Protein AF-A0A453LYL1-F1 (afdb_monomer)

Sequence (140 aa):
WLPVVCWLFAMSVRMGHTIQEVILMALFGVFVWTLIEYSLHRFLFHIETRSYWSNTAHYLIHGCHHKHPMDSLRLVFPPAGAAIICVPFWNVVAFFASPSTTPALFAGGLLGYVMYDCTHYYLHHGQPSKDPANHLKVTN

Foldseek 3Di:
DVVLLVVLLVQLVVVPDDPVLLVVLLQLLLVVLVVVVVCCVPDPQPDDDDDPVSVVVSCLQHVVCVVPVQPLVRQARDPVNVVVVLVVVLVVLCVVDPPSSSSSNSSSNVVSSVVVRVLRSCLRPHQDDDPPSNVVRDDD

Organism: Aegilops tauschii subsp. strangulata (NCBI:txid200361)

Secondary structure (DSSP, 8-state):
-HHHHHHHHHHHHHTT--HHHHHHHHHHHHHHHHHHHHHIIIIIIT----SHHHHHHHIIIIIHHHHSTT-TTSSSPPHHHHHHHHHHHHHHHHHHS-TTTHHHHHHHHHHHHHHHHHHHHHHHHS---STTHHHHS---

Structure (mmCIF, N/CA/C/O backbone):
data_AF-A0A453LYL1-F1
#
_entry.id   AF-A0A453LYL1-F1
#
loop_
_atom_site.group_PDB
_atom_site.id
_atom_site.type_symbol
_atom_site.label_atom_id
_atom_site.label_alt_id
_atom_site.label_comp_id
_atom_site.label_asym_id
_atom_site.label_entity_id
_atom_site.label_seq_id
_atom_site.pdbx_PDB_ins_code
_atom_site.Cartn_x
_atom_site.Cartn_y
_atom_site.Cartn_z
_atom_site.occupancy
_atom_site.B_iso_or_equiv
_atom_site.auth_seq_id
_atom_site.auth_comp_id
_atom_site.auth_asym_id
_atom_site.auth_atom_id
_atom_site.pdbx_PDB_model_num
ATOM 1 N N . TRP A 1 1 ? 2.249 -9.450 5.457 1.00 96.56 1 TRP A N 1
ATOM 2 C CA . TRP A 1 1 ? 1.830 -8.148 6.016 1.00 96.56 1 TRP A CA 1
ATOM 3 C C . TRP A 1 1 ? 0.562 -8.211 6.861 1.00 96.56 1 TRP A C 1
ATOM 5 O O . TRP A 1 1 ? 0.567 -7.597 7.917 1.00 96.56 1 TRP A O 1
ATOM 15 N N . LEU A 1 2 ? -0.475 -8.980 6.495 1.00 97.88 2 LEU A N 1
ATOM 16 C CA . LEU A 1 2 ? -1.716 -9.065 7.294 1.00 97.88 2 LEU A CA 1
ATOM 17 C C . LEU A 1 2 ? -1.516 -9.393 8.793 1.00 97.88 2 LEU A C 1
ATOM 19 O O . LEU A 1 2 ? -2.116 -8.702 9.610 1.00 97.88 2 LEU A O 1
ATOM 23 N N . PRO A 1 3 ? -0.631 -10.328 9.208 1.00 98.25 3 PRO A N 1
ATOM 24 C CA . PRO A 1 3 ? -0.379 -10.539 10.638 1.00 98.25 3 PRO A CA 1
ATOM 25 C C . PRO A 1 3 ? 0.177 -9.299 11.358 1.00 98.25 3 PRO A C 1
ATOM 27 O O . PRO A 1 3 ? -0.189 -9.036 12.500 1.00 98.25 3 PRO A O 1
ATOM 30 N N . VAL A 1 4 ? 1.018 -8.509 10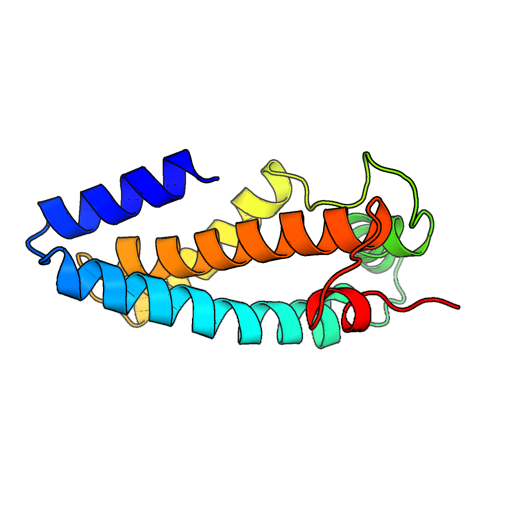.679 1.00 98.19 4 VAL A N 1
ATOM 31 C CA . VAL A 1 4 ? 1.562 -7.244 11.206 1.00 98.19 4 VAL A CA 1
ATOM 32 C C . VAL A 1 4 ? 0.443 -6.215 11.361 1.00 98.19 4 VAL A C 1
ATOM 34 O O . VAL A 1 4 ? 0.340 -5.584 12.407 1.00 98.19 4 VAL A O 1
ATOM 37 N N . VAL A 1 5 ? -0.437 -6.101 10.360 1.00 98.69 5 VAL A N 1
ATOM 38 C CA . VAL A 1 5 ? -1.632 -5.240 10.408 1.00 98.69 5 VAL A CA 1
ATOM 39 C C . VAL A 1 5 ? -2.504 -5.590 11.619 1.00 98.69 5 VAL A C 1
ATOM 41 O O . VAL A 1 5 ? -2.801 -4.720 12.435 1.00 98.69 5 VAL A O 1
ATOM 44 N N . CYS A 1 6 ? -2.860 -6.868 11.789 1.00 98.62 6 CYS A N 1
ATOM 45 C CA . CYS A 1 6 ? -3.676 -7.321 12.919 1.00 98.62 6 CYS A CA 1
ATOM 46 C C . CYS A 1 6 ? -3.008 -7.033 14.270 1.00 98.62 6 CYS A C 1
ATOM 48 O O . CYS A 1 6 ? -3.669 -6.585 15.206 1.00 98.62 6 CYS A O 1
ATOM 50 N N . TRP A 1 7 ? -1.698 -7.268 14.372 1.00 98.75 7 TRP A N 1
ATOM 51 C CA . TRP A 1 7 ? -0.943 -7.016 15.596 1.00 98.75 7 TRP A CA 1
ATOM 52 C C . TRP A 1 7 ? -0.922 -5.530 15.979 1.00 98.75 7 TRP A C 1
ATOM 54 O O . TRP A 1 7 ? -1.110 -5.200 17.151 1.00 98.75 7 TRP A O 1
ATOM 64 N N . LEU A 1 8 ? -0.755 -4.635 15.005 1.00 98.69 8 LEU A N 1
ATOM 65 C CA . LEU A 1 8 ? -0.755 -3.189 15.224 1.00 98.69 8 LEU A CA 1
ATOM 66 C C . LEU A 1 8 ? -2.140 -2.650 15.608 1.00 98.69 8 LEU A C 1
ATOM 68 O O . LEU A 1 8 ? -2.240 -1.845 16.532 1.00 98.69 8 LEU A O 1
ATOM 72 N N . PHE A 1 9 ? -3.220 -3.140 14.990 1.00 98.75 9 PHE A N 1
ATOM 73 C CA . PHE A 1 9 ? -4.577 -2.807 15.443 1.00 98.75 9 PHE A CA 1
ATOM 74 C C . PHE A 1 9 ? -4.816 -3.265 16.885 1.00 98.75 9 PHE A C 1
ATOM 76 O O . PHE A 1 9 ? -5.281 -2.485 17.716 1.00 98.75 9 PHE A O 1
ATOM 83 N N . ALA A 1 10 ? -4.422 -4.498 17.218 1.00 98.69 10 ALA A N 1
ATOM 84 C CA . ALA A 1 10 ? -4.511 -5.008 18.584 1.00 98.69 10 ALA A CA 1
ATOM 85 C C . ALA A 1 10 ? -3.637 -4.211 19.570 1.00 98.69 10 ALA A C 1
ATOM 87 O O . ALA A 1 10 ? -3.960 -4.118 20.753 1.00 98.69 10 ALA A O 1
ATOM 88 N N . MET A 1 11 ? -2.521 -3.634 19.118 1.00 98.62 11 MET A N 1
ATOM 89 C CA . MET A 1 11 ? -1.697 -2.738 19.928 1.00 98.62 11 MET A CA 1
ATOM 90 C C . MET A 1 11 ? -2.449 -1.449 20.273 1.00 98.62 11 MET A C 1
ATOM 92 O O . MET A 1 11 ? -2.545 -1.137 21.455 1.00 98.62 11 MET A O 1
ATOM 96 N N . SER A 1 12 ? -3.057 -0.761 19.302 1.00 98.62 12 SER A N 1
ATOM 97 C CA . SER A 1 12 ? -3.846 0.450 19.581 1.00 98.62 12 SER A CA 1
ATOM 98 C C . SER A 1 12 ? -5.035 0.186 20.511 1.00 98.62 12 SER A C 1
ATOM 100 O O . SER A 1 12 ? -5.263 0.974 21.427 1.00 98.62 12 SER A O 1
ATOM 102 N N . VAL A 1 13 ? -5.732 -0.950 20.361 1.00 98.62 13 VAL A N 1
ATOM 103 C CA . VAL A 1 13 ? -6.803 -1.350 21.299 1.00 98.62 13 VAL A CA 1
ATOM 104 C C . VAL A 1 13 ? -6.257 -1.543 22.717 1.00 98.62 13 VAL A C 1
ATOM 106 O O . VAL A 1 13 ? -6.811 -1.019 23.679 1.00 98.62 13 VAL A O 1
ATOM 109 N N . ARG A 1 14 ? -5.125 -2.245 22.868 1.00 98.56 14 ARG A N 1
ATOM 110 C CA . ARG A 1 14 ? -4.468 -2.432 24.177 1.00 98.56 14 ARG A CA 1
ATOM 111 C C . ARG A 1 14 ? -3.957 -1.127 24.789 1.00 98.56 14 ARG A C 1
ATOM 113 O O . ARG A 1 14 ? -3.781 -1.065 26.000 1.00 98.56 14 ARG A O 1
ATOM 120 N N . MET A 1 15 ? -3.729 -0.104 23.970 1.00 98.44 15 MET A N 1
ATOM 121 C CA . MET A 1 15 ? -3.333 1.238 24.402 1.00 98.44 15 MET A CA 1
ATOM 122 C C . MET A 1 15 ? -4.530 2.150 24.719 1.00 98.44 15 MET A C 1
ATOM 124 O O . MET A 1 15 ? -4.330 3.333 24.975 1.00 98.44 15 MET A O 1
ATOM 128 N N . GLY A 1 16 ? -5.752 1.608 24.740 1.00 98.31 16 GLY A N 1
ATOM 129 C CA . GLY A 1 16 ? -6.946 2.296 25.234 1.00 98.31 16 GLY A CA 1
ATOM 130 C C . GLY A 1 16 ? -7.912 2.778 24.155 1.00 98.31 16 GLY A C 1
ATOM 131 O O . GLY A 1 16 ? -8.954 3.322 24.507 1.00 98.31 16 GLY A O 1
ATOM 132 N N . HIS A 1 17 ? -7.615 2.563 22.869 1.00 98.62 17 HIS A N 1
ATOM 133 C CA . HIS A 1 17 ? -8.556 2.910 21.806 1.00 98.62 17 HIS A CA 1
ATOM 134 C C . HIS A 1 17 ? -9.723 1.930 21.727 1.00 98.62 17 HIS A C 1
ATOM 136 O O . HIS A 1 17 ? -9.562 0.713 21.859 1.00 98.62 17 HIS A O 1
ATOM 142 N N . THR A 1 18 ? -10.909 2.461 21.449 1.00 98.62 18 THR A N 1
ATOM 143 C CA . THR A 1 18 ? -12.081 1.630 21.161 1.00 98.62 18 THR A CA 1
ATOM 144 C C . THR A 1 18 ? -11.941 0.953 19.796 1.00 98.62 18 THR A C 1
ATOM 146 O O . THR A 1 18 ? -11.196 1.398 18.920 1.00 98.62 18 THR A O 1
ATOM 149 N N . ILE A 1 19 ? -12.699 -0.122 19.574 1.00 98.38 19 ILE A N 1
ATOM 150 C CA . ILE A 1 19 ? -12.732 -0.796 18.268 1.00 98.38 19 ILE A CA 1
ATOM 151 C C . ILE A 1 19 ? -13.217 0.174 17.179 1.00 98.38 19 ILE A C 1
ATOM 153 O O . ILE A 1 19 ? -12.680 0.171 16.075 1.00 98.38 19 ILE A O 1
ATOM 157 N N . GLN A 1 20 ? -14.192 1.031 17.493 1.00 98.56 20 GLN A N 1
ATOM 158 C CA . GLN A 1 20 ? -14.720 2.034 16.569 1.00 98.56 20 GLN A CA 1
ATOM 159 C C . GLN A 1 20 ? -13.639 3.035 16.143 1.00 98.56 20 GLN A C 1
ATOM 161 O O . GLN A 1 20 ? -13.490 3.297 14.952 1.00 98.56 20 GLN A O 1
ATOM 166 N N . GLU A 1 21 ? -12.852 3.550 17.090 1.00 98.56 21 GLU A N 1
ATOM 167 C CA . GLU A 1 21 ? -11.725 4.443 16.791 1.00 98.56 21 GLU A CA 1
ATOM 168 C C . GLU A 1 21 ? -10.692 3.763 15.892 1.00 98.56 21 GLU A C 1
ATOM 170 O O . GLU A 1 21 ? -10.275 4.342 14.891 1.00 98.56 21 GLU A O 1
ATOM 175 N N . VAL A 1 22 ? -10.326 2.514 16.195 1.00 98.75 22 VAL A N 1
ATOM 176 C CA . VAL A 1 22 ? -9.363 1.755 15.384 1.00 98.75 22 VAL A CA 1
ATOM 177 C C . VAL A 1 22 ? -9.891 1.502 13.971 1.00 98.75 22 VAL A C 1
ATOM 179 O O . VAL A 1 22 ? -9.121 1.611 13.020 1.00 98.75 22 VAL A O 1
ATOM 182 N N . ILE A 1 23 ? -11.190 1.231 13.798 1.00 98.69 23 ILE A N 1
ATOM 183 C CA . ILE A 1 23 ? -11.809 1.107 12.468 1.00 98.69 23 ILE A CA 1
ATOM 184 C C . ILE A 1 23 ? -11.706 2.429 11.698 1.00 98.69 23 ILE A C 1
ATOM 186 O O . ILE A 1 23 ? -11.313 2.423 10.533 1.00 98.69 23 ILE A O 1
ATOM 190 N N . LEU A 1 24 ? -12.012 3.564 12.332 1.00 98.69 24 LEU A N 1
ATOM 191 C CA . LEU A 1 24 ? -11.906 4.876 11.685 1.00 98.69 24 LEU A CA 1
ATOM 192 C C . LEU A 1 24 ? -10.457 5.203 11.297 1.00 98.69 24 LEU A C 1
ATOM 194 O O . LEU A 1 24 ? -10.208 5.656 10.180 1.00 98.69 24 LEU A O 1
ATOM 198 N N . MET A 1 25 ? -9.496 4.910 12.176 1.00 98.69 25 MET A N 1
ATOM 199 C CA . MET A 1 25 ? -8.065 5.049 11.890 1.00 98.69 25 MET A CA 1
ATOM 200 C C . MET A 1 25 ? -7.622 4.135 10.743 1.00 98.69 25 MET A C 1
ATOM 202 O O . MET A 1 25 ? -6.858 4.564 9.881 1.00 98.69 25 MET A O 1
ATOM 206 N N . ALA A 1 26 ? -8.119 2.897 10.699 1.00 98.69 26 ALA A N 1
ATOM 207 C CA . ALA A 1 26 ? -7.828 1.953 9.628 1.00 98.69 26 ALA A CA 1
ATOM 208 C C . ALA A 1 26 ? -8.339 2.468 8.276 1.00 98.69 26 ALA A C 1
ATOM 210 O O . ALA A 1 26 ? -7.578 2.500 7.311 1.00 98.69 26 ALA A O 1
ATOM 211 N N . LEU A 1 27 ? -9.597 2.917 8.217 1.00 98.75 27 LEU A N 1
ATOM 212 C CA . LEU A 1 27 ? -10.204 3.482 7.008 1.00 98.75 27 LEU A CA 1
ATOM 213 C C . LEU A 1 27 ? -9.465 4.738 6.541 1.00 98.75 27 LEU A C 1
ATOM 215 O O . LEU A 1 27 ? -9.184 4.877 5.351 1.00 98.75 27 LEU A O 1
ATOM 219 N N . PHE A 1 28 ? -9.099 5.623 7.470 1.00 98.56 28 PHE A N 1
ATOM 220 C CA . PHE A 1 28 ? -8.306 6.803 7.146 1.00 98.56 28 PHE A CA 1
ATOM 221 C C . PHE A 1 28 ? -6.909 6.427 6.633 1.00 98.56 28 PHE A C 1
ATOM 223 O O . PHE A 1 28 ? -6.453 6.986 5.641 1.00 98.56 28 PHE A O 1
ATOM 230 N N . GLY A 1 29 ? -6.251 5.437 7.240 1.00 98.44 29 GLY A N 1
ATOM 231 C CA . GLY A 1 29 ? -4.965 4.926 6.765 1.00 98.44 29 GLY A CA 1
ATOM 232 C C . GLY A 1 29 ? -5.048 4.338 5.352 1.00 98.44 29 GLY A C 1
ATOM 233 O O . GLY A 1 29 ? -4.207 4.658 4.515 1.00 98.44 29 GLY A O 1
ATOM 234 N N . VAL A 1 30 ? -6.085 3.545 5.052 1.00 98.69 30 VAL A N 1
ATOM 235 C CA . VAL A 1 30 ? -6.340 3.021 3.695 1.00 98.69 30 VAL A CA 1
ATOM 236 C C . VAL A 1 30 ? -6.587 4.163 2.706 1.00 98.69 30 VAL A C 1
ATOM 238 O O . VAL A 1 30 ? -6.050 4.151 1.603 1.00 98.69 30 VAL A O 1
ATOM 241 N N . PHE A 1 31 ? -7.354 5.182 3.096 1.00 98.50 31 PHE A N 1
ATOM 242 C CA . PHE A 1 31 ? -7.572 6.363 2.264 1.00 98.50 31 PHE A CA 1
ATOM 243 C C . PHE A 1 31 ? -6.259 7.098 1.963 1.00 98.50 31 PHE A C 1
ATOM 245 O O . PHE A 1 31 ? -5.958 7.366 0.801 1.00 98.50 31 PHE A O 1
ATOM 252 N N . VAL A 1 32 ? -5.433 7.360 2.980 1.00 97.25 32 VAL A N 1
ATOM 253 C CA . VAL A 1 32 ? -4.115 7.989 2.805 1.00 97.25 32 VAL A CA 1
ATOM 254 C C . VAL A 1 32 ? -3.204 7.132 1.923 1.00 97.25 32 VAL A C 1
ATOM 256 O O . VAL A 1 32 ? -2.466 7.681 1.103 1.00 97.25 32 VAL A O 1
ATOM 259 N N . TRP A 1 33 ? -3.285 5.800 2.024 1.00 98.19 33 TRP A N 1
ATOM 260 C CA . TRP A 1 33 ? -2.545 4.905 1.137 1.00 98.19 33 TRP A CA 1
ATOM 261 C C . TRP A 1 33 ? -2.849 5.171 -0.342 1.00 98.19 33 TRP A C 1
ATOM 263 O O . TRP A 1 33 ? -1.910 5.212 -1.125 1.00 98.19 33 TRP A O 1
ATOM 273 N N . THR A 1 34 ? -4.098 5.442 -0.736 1.00 97.75 34 THR A N 1
ATOM 274 C CA . THR A 1 34 ? -4.421 5.717 -2.155 1.00 97.75 34 THR A CA 1
ATOM 275 C C . THR A 1 34 ? -3.674 6.939 -2.708 1.00 97.75 34 THR A C 1
ATOM 277 O O . THR A 1 34 ? -3.232 6.943 -3.858 1.00 97.75 34 THR A O 1
ATOM 280 N N . LEU A 1 35 ? -3.450 7.962 -1.876 1.00 97.06 35 LEU A N 1
ATOM 281 C CA . LEU A 1 35 ? -2.650 9.132 -2.243 1.00 97.06 35 LEU A CA 1
ATOM 282 C C . LEU A 1 35 ? -1.156 8.792 -2.327 1.00 97.06 35 LEU A C 1
ATOM 284 O O . LEU A 1 35 ? -0.457 9.281 -3.221 1.00 97.06 35 LEU A O 1
ATOM 288 N N . ILE A 1 36 ? -0.665 7.962 -1.402 1.00 95.75 36 ILE A N 1
ATOM 289 C CA . ILE A 1 36 ? 0.721 7.480 -1.400 1.00 95.75 36 ILE A CA 1
ATOM 290 C C . ILE A 1 36 ? 0.981 6.635 -2.646 1.00 95.75 36 ILE A C 1
ATOM 292 O O . ILE A 1 36 ? 1.948 6.902 -3.352 1.00 95.75 36 ILE A O 1
ATOM 296 N N . GLU A 1 37 ? 0.110 5.675 -2.947 1.00 96.81 37 GLU A N 1
ATOM 297 C CA . GLU A 1 37 ? 0.150 4.830 -4.139 1.00 96.81 37 GLU A CA 1
ATOM 298 C C . GLU A 1 37 ? 0.265 5.686 -5.398 1.00 96.81 37 GLU A C 1
ATOM 300 O O . GLU A 1 37 ? 1.232 5.551 -6.147 1.00 96.81 37 GLU A O 1
ATOM 305 N N . TYR A 1 38 ? -0.658 6.636 -5.577 1.00 97.56 38 TYR A N 1
ATOM 306 C CA . TYR A 1 38 ? -0.641 7.542 -6.720 1.00 97.56 38 TYR A CA 1
ATOM 307 C C . TYR A 1 38 ? 0.676 8.318 -6.826 1.00 97.56 38 TYR A C 1
ATOM 309 O O . TYR A 1 38 ? 1.263 8.426 -7.904 1.00 97.56 38 TYR A O 1
ATOM 317 N N . SER A 1 39 ? 1.158 8.852 -5.702 1.00 96.69 39 SER A N 1
ATOM 318 C CA . SER A 1 39 ? 2.370 9.670 -5.665 1.00 96.69 39 SER A CA 1
ATOM 319 C C . SER A 1 39 ? 3.625 8.847 -5.958 1.00 96.69 39 SER A C 1
ATOM 321 O O . SER A 1 39 ? 4.463 9.267 -6.756 1.00 96.69 39 SER A O 1
ATOM 323 N N . LEU A 1 40 ? 3.749 7.661 -5.356 1.00 94.88 40 LEU A N 1
ATOM 324 C CA . LEU A 1 40 ? 4.857 6.743 -5.609 1.00 94.88 40 LEU A CA 1
ATOM 325 C C . LEU A 1 40 ? 4.847 6.292 -7.066 1.00 94.88 40 LEU A C 1
ATOM 327 O O . LEU A 1 40 ? 5.872 6.402 -7.733 1.00 94.88 40 LEU A O 1
ATOM 331 N N . HIS A 1 41 ? 3.693 5.870 -7.584 1.00 95.94 41 HIS A N 1
ATOM 332 C CA . HIS A 1 41 ? 3.564 5.445 -8.974 1.00 95.94 41 HIS A CA 1
ATOM 333 C C . HIS A 1 41 ? 3.970 6.560 -9.932 1.00 95.94 41 HIS A C 1
ATOM 335 O O . HIS A 1 41 ? 4.863 6.391 -10.760 1.00 95.94 41 HIS A O 1
ATOM 341 N N . ARG A 1 42 ? 3.360 7.736 -9.786 1.00 96.44 42 ARG A N 1
ATOM 342 C CA . ARG A 1 42 ? 3.555 8.834 -10.728 1.00 96.44 42 ARG A CA 1
ATOM 343 C C . ARG A 1 42 ? 4.949 9.451 -10.653 1.00 96.44 42 ARG A C 1
ATOM 345 O O . ARG A 1 42 ? 5.532 9.726 -11.696 1.00 96.44 42 ARG A O 1
ATOM 352 N N . PHE A 1 43 ? 5.459 9.716 -9.451 1.00 96.75 43 PHE A N 1
ATOM 353 C CA . PHE A 1 43 ? 6.651 10.552 -9.278 1.00 96.75 43 PHE A CA 1
ATOM 354 C C . PHE A 1 43 ? 7.929 9.767 -8.979 1.00 96.75 43 PHE A C 1
ATOM 356 O O . PHE A 1 43 ? 9.008 10.271 -9.275 1.00 96.75 43 PHE A O 1
ATOM 363 N N . LEU A 1 44 ? 7.836 8.559 -8.410 1.00 95.19 44 LEU A N 1
ATOM 364 C CA . LEU A 1 44 ? 9.008 7.740 -8.081 1.00 95.19 44 LEU A CA 1
ATOM 365 C C . LEU A 1 44 ? 9.184 6.574 -9.056 1.00 95.19 44 LEU A C 1
ATOM 367 O O . LEU A 1 44 ? 10.271 6.354 -9.580 1.00 95.19 44 LEU A O 1
ATOM 371 N N . PHE A 1 45 ? 8.125 5.816 -9.312 1.00 95.94 45 PHE A N 1
ATOM 372 C CA . PHE A 1 45 ? 8.187 4.608 -10.129 1.00 95.94 45 PHE A CA 1
ATOM 373 C C . PHE A 1 45 ? 8.281 4.915 -11.627 1.00 95.94 45 PHE A C 1
ATOM 375 O O . PHE A 1 45 ? 8.849 4.127 -12.381 1.00 95.94 45 PHE A O 1
ATOM 382 N N . HIS A 1 46 ? 7.805 6.086 -12.046 1.00 95.88 46 HIS A N 1
ATOM 383 C CA . HIS A 1 46 ? 7.930 6.602 -13.410 1.00 95.88 46 HIS A CA 1
ATOM 384 C C . HIS A 1 46 ? 8.927 7.767 -13.536 1.00 95.88 46 HIS A C 1
ATOM 386 O O . HIS A 1 46 ? 8.858 8.545 -14.485 1.00 95.88 46 HIS A O 1
ATOM 392 N N . ILE A 1 47 ? 9.872 7.892 -12.597 1.00 96.56 47 ILE A N 1
ATOM 393 C CA . ILE A 1 47 ? 10.928 8.907 -12.677 1.00 96.56 47 ILE A CA 1
ATOM 394 C C . ILE A 1 47 ? 11.914 8.611 -13.819 1.00 96.56 47 ILE A C 1
ATOM 396 O O . ILE A 1 47 ? 12.331 7.470 -14.025 1.00 96.56 47 ILE A O 1
ATOM 400 N N . GLU A 1 48 ? 12.342 9.651 -14.537 1.00 95.69 48 GLU A N 1
ATOM 401 C CA . GLU A 1 48 ? 13.417 9.537 -15.524 1.00 95.69 48 GLU A CA 1
ATOM 402 C C . GLU A 1 48 ? 14.789 9.495 -14.838 1.00 95.69 48 GLU A C 1
ATOM 404 O O . GLU A 1 48 ? 15.142 10.366 -14.041 1.00 95.69 48 GLU A O 1
ATOM 409 N N . THR A 1 49 ? 15.591 8.484 -15.172 1.00 96.88 49 THR A N 1
ATOM 410 C CA . THR A 1 49 ? 16.930 8.259 -14.608 1.00 96.88 49 THR A CA 1
ATOM 411 C C . THR A 1 49 ? 18.002 8.299 -15.702 1.00 96.88 49 THR A C 1
ATOM 413 O O . THR A 1 49 ? 17.707 8.119 -16.884 1.00 96.88 49 THR A O 1
ATOM 416 N N . ARG A 1 50 ? 19.250 8.644 -15.341 1.00 96.81 50 ARG A N 1
ATOM 417 C CA . ARG A 1 50 ? 20.346 8.874 -16.314 1.00 96.81 50 ARG A CA 1
ATOM 418 C C . ARG A 1 50 ? 21.666 8.190 -15.966 1.00 96.81 50 ARG A C 1
ATOM 420 O O . ARG A 1 50 ? 22.497 7.997 -16.847 1.00 96.81 50 ARG A O 1
ATOM 427 N N . SER A 1 51 ? 21.899 7.851 -14.699 1.00 97.88 51 SER A N 1
ATOM 428 C CA . SER A 1 51 ? 23.155 7.238 -14.248 1.00 97.88 51 SER A CA 1
ATOM 429 C C . SER A 1 51 ? 22.986 5.737 -14.047 1.00 97.88 51 SER A C 1
ATOM 431 O O . SER A 1 51 ? 21.894 5.279 -13.728 1.00 97.88 51 SER A O 1
ATOM 433 N N . TYR A 1 52 ? 24.073 4.968 -14.141 1.00 97.81 52 TYR A N 1
ATOM 434 C CA . TYR A 1 52 ? 24.040 3.517 -13.913 1.00 97.81 52 TYR A CA 1
ATOM 435 C C . TYR A 1 52 ? 23.328 3.137 -12.601 1.00 97.81 52 TYR A C 1
ATOM 437 O O . TYR A 1 52 ? 22.435 2.289 -12.595 1.00 97.81 52 TYR A O 1
ATOM 445 N N . TRP A 1 53 ? 23.677 3.803 -11.496 1.00 98.19 53 TRP A N 1
ATOM 446 C CA . TRP A 1 53 ? 23.097 3.511 -10.184 1.00 98.19 53 TRP A CA 1
ATOM 447 C C . TRP A 1 53 ? 21.624 3.911 -10.077 1.00 98.19 53 TRP A C 1
ATOM 449 O O . TRP A 1 53 ? 20.834 3.144 -9.534 1.00 98.19 53 TRP A O 1
ATOM 459 N N . SER A 1 54 ? 21.235 5.065 -10.632 1.00 97.12 54 SER A N 1
ATOM 460 C CA . SER A 1 54 ? 19.824 5.485 -10.634 1.00 97.12 54 SER A CA 1
ATOM 461 C C . SER A 1 54 ? 18.964 4.582 -11.519 1.00 97.12 54 SER A C 1
ATOM 463 O O . SER A 1 54 ? 17.894 4.165 -11.087 1.00 97.12 54 SER A O 1
ATOM 465 N N . ASN A 1 55 ? 19.470 4.177 -12.685 1.00 97.62 55 ASN A N 1
ATOM 466 C CA . ASN A 1 55 ? 18.800 3.223 -13.568 1.00 97.62 55 ASN A CA 1
ATOM 467 C C . ASN A 1 55 ? 18.666 1.845 -12.900 1.00 97.62 55 ASN A C 1
ATOM 469 O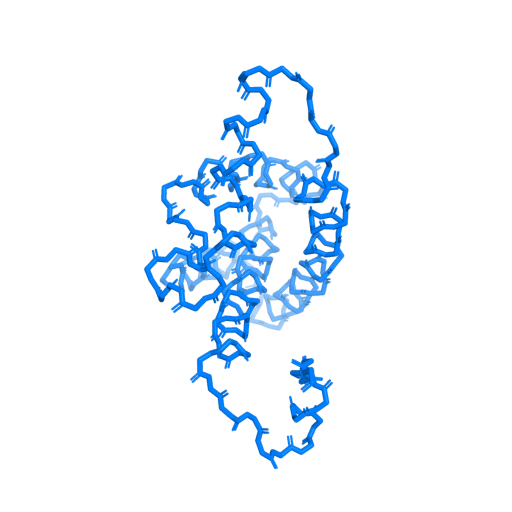 O . ASN A 1 55 ? 17.631 1.198 -13.020 1.00 97.62 55 ASN A O 1
ATOM 473 N N . THR A 1 56 ? 19.693 1.398 -12.167 1.00 97.00 56 THR A N 1
ATOM 474 C CA . THR A 1 56 ? 19.650 0.129 -11.422 1.00 97.00 56 THR A CA 1
ATOM 475 C C . THR A 1 56 ? 18.596 0.179 -10.319 1.00 97.00 56 THR A C 1
ATOM 477 O O . THR A 1 56 ? 17.780 -0.732 -10.209 1.00 97.00 56 THR A O 1
ATOM 480 N N . ALA A 1 57 ? 18.568 1.255 -9.527 1.00 95.31 57 ALA A N 1
ATOM 481 C CA . ALA A 1 57 ? 17.557 1.439 -8.491 1.00 95.31 57 ALA A CA 1
ATOM 482 C C . ALA A 1 57 ? 16.143 1.491 -9.089 1.00 95.31 57 ALA A C 1
ATOM 484 O O . ALA A 1 57 ? 15.263 0.771 -8.626 1.00 95.31 57 ALA A O 1
ATOM 485 N N . HIS A 1 58 ? 15.940 2.272 -10.157 1.00 96.75 58 HIS A N 1
ATOM 486 C CA . HIS A 1 58 ? 14.666 2.362 -10.876 1.00 96.75 58 HIS A CA 1
ATOM 487 C C . HIS A 1 58 ? 14.201 1.002 -11.408 1.00 96.75 58 HIS A C 1
ATOM 489 O O . HIS A 1 58 ? 13.048 0.611 -11.209 1.00 96.75 58 HIS A O 1
ATOM 495 N N . TYR A 1 59 ? 15.118 0.237 -12.007 1.00 96.19 59 TYR A N 1
ATOM 496 C CA . TYR A 1 59 ? 14.839 -1.112 -12.481 1.00 96.19 59 TYR A CA 1
ATOM 497 C C . TYR A 1 59 ? 14.354 -2.025 -11.350 1.00 96.19 59 TYR A C 1
ATOM 499 O O . TYR A 1 59 ? 13.371 -2.739 -11.527 1.00 96.19 59 TYR A O 1
ATOM 507 N N . LEU A 1 60 ? 14.999 -1.974 -10.182 1.00 94.44 60 LEU A N 1
ATOM 508 C CA . LEU A 1 60 ? 14.633 -2.803 -9.033 1.00 94.44 60 LEU A CA 1
ATOM 509 C C . LEU A 1 60 ? 13.297 -2.405 -8.395 1.00 94.44 60 LEU A C 1
ATOM 511 O O . LEU A 1 60 ? 12.590 -3.286 -7.913 1.00 94.44 60 LEU A O 1
ATOM 515 N N . ILE A 1 61 ? 12.947 -1.114 -8.377 1.00 94.44 61 ILE A N 1
ATOM 516 C CA . ILE A 1 61 ? 11.704 -0.664 -7.732 1.00 94.44 61 ILE A CA 1
ATOM 517 C C . ILE A 1 61 ? 10.470 -0.805 -8.625 1.00 94.44 61 ILE A C 1
ATOM 519 O O . ILE A 1 61 ? 9.388 -1.063 -8.107 1.00 94.44 61 ILE A O 1
ATOM 523 N N . HIS A 1 62 ? 10.611 -0.627 -9.944 1.00 96.00 62 HIS A N 1
ATOM 524 C CA . HIS A 1 62 ? 9.462 -0.669 -10.855 1.00 96.00 62 HIS A CA 1
ATOM 525 C C . HIS A 1 62 ? 9.803 -1.009 -12.313 1.00 96.00 62 HIS A C 1
ATOM 527 O O . HIS A 1 62 ? 8.995 -1.619 -13.012 1.00 96.00 62 HIS A O 1
ATOM 533 N N . GLY A 1 63 ? 10.999 -0.663 -12.801 1.00 95.56 63 GLY A N 1
ATOM 534 C CA . GLY A 1 63 ? 11.356 -0.870 -14.209 1.00 95.56 63 GLY A CA 1
ATOM 535 C C . GLY A 1 63 ? 11.373 -2.343 -14.641 1.00 95.56 63 GLY A C 1
ATOM 536 O O . GLY A 1 63 ? 11.047 -2.65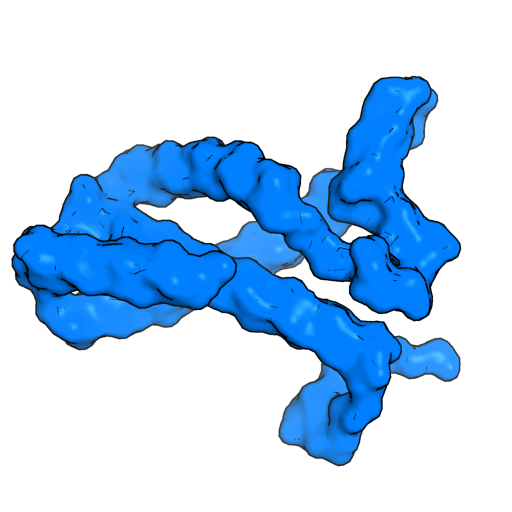1 -15.786 1.00 95.56 63 GLY A O 1
ATOM 537 N N . CYS A 1 64 ? 11.697 -3.270 -13.732 1.00 96.25 64 CYS A N 1
ATOM 538 C CA . CYS A 1 64 ? 11.661 -4.706 -14.003 1.00 96.25 64 CYS A CA 1
ATOM 539 C C . CYS A 1 64 ? 10.247 -5.190 -14.346 1.00 96.25 64 CYS A C 1
ATOM 541 O O . CYS A 1 64 ? 10.081 -5.939 -15.308 1.00 96.25 64 CYS A O 1
ATOM 543 N N . HIS A 1 65 ? 9.241 -4.694 -13.622 1.00 95.69 65 HIS A N 1
ATOM 544 C CA . HIS A 1 65 ? 7.840 -5.007 -13.874 1.00 95.69 65 HIS A CA 1
ATOM 545 C C . HIS A 1 65 ? 7.393 -4.521 -15.262 1.00 95.69 65 HIS A C 1
ATOM 547 O O . HIS A 1 65 ? 6.865 -5.312 -16.036 1.00 95.69 65 HIS A O 1
ATOM 553 N N . HIS A 1 66 ? 7.700 -3.273 -15.641 1.00 94.88 66 HIS A N 1
ATOM 554 C CA . HIS A 1 66 ? 7.386 -2.761 -16.990 1.00 94.88 66 HIS A CA 1
ATOM 555 C C . HIS A 1 66 ? 8.075 -3.542 -18.108 1.00 94.88 66 HIS A C 1
ATOM 557 O O . HIS A 1 66 ? 7.508 -3.731 -19.181 1.00 94.88 66 HIS A O 1
ATOM 563 N N . LYS A 1 67 ? 9.304 -4.010 -17.869 1.00 95.56 67 LYS A N 1
ATOM 564 C CA . LYS A 1 67 ? 10.055 -4.800 -18.852 1.00 95.56 67 LYS A CA 1
ATOM 565 C C . LYS A 1 67 ? 9.521 -6.229 -18.994 1.00 95.56 67 LYS A C 1
ATOM 567 O O . LYS A 1 67 ? 9.622 -6.813 -20.072 1.00 95.56 67 LYS A O 1
ATOM 572 N N . HIS A 1 68 ? 8.973 -6.791 -17.920 1.00 95.06 68 HIS A N 1
ATOM 573 C CA . HIS A 1 68 ? 8.491 -8.169 -17.850 1.00 95.06 68 HIS A CA 1
ATOM 574 C C . HIS A 1 68 ? 7.096 -8.238 -17.195 1.00 95.06 68 HIS A C 1
ATOM 576 O O . HIS A 1 68 ? 6.943 -8.841 -16.133 1.00 95.06 68 HIS A O 1
ATOM 582 N N . PRO A 1 69 ? 6.054 -7.660 -17.823 1.00 93.50 69 PRO A N 1
ATOM 583 C CA . PRO A 1 69 ? 4.765 -7.403 -17.166 1.00 93.50 69 PRO A CA 1
ATOM 584 C C . PRO A 1 69 ? 3.955 -8.660 -16.827 1.00 93.50 69 PRO A C 1
ATOM 586 O O . PRO A 1 69 ? 3.032 -8.590 -16.021 1.00 93.50 69 PRO A O 1
ATOM 589 N N . MET A 1 70 ? 4.284 -9.804 -17.434 1.00 94.38 70 MET A N 1
ATOM 590 C CA . MET A 1 70 ? 3.614 -11.092 -17.201 1.00 94.38 70 MET A CA 1
ATOM 591 C C . MET A 1 70 ? 4.475 -12.078 -16.395 1.00 94.38 70 MET A C 1
ATOM 593 O O . MET A 1 70 ? 4.127 -13.252 -16.285 1.00 94.38 70 MET A O 1
ATOM 597 N N . ASP A 1 71 ? 5.617 -11.635 -15.857 1.00 95.81 71 ASP A N 1
ATOM 598 C CA . ASP A 1 71 ? 6.426 -12.447 -14.948 1.00 95.81 71 ASP A CA 1
ATOM 599 C C . ASP A 1 71 ? 5.816 -12.401 -13.539 1.00 95.81 71 ASP A C 1
ATOM 601 O O . ASP A 1 71 ? 5.956 -11.420 -12.801 1.00 95.81 71 ASP A O 1
ATOM 605 N N . SER A 1 72 ? 5.128 -13.480 -13.162 1.00 94.00 72 SER A N 1
ATOM 606 C CA . SER A 1 72 ? 4.399 -13.582 -11.893 1.00 94.00 72 SER A CA 1
ATOM 607 C C . SER A 1 72 ? 5.288 -13.451 -10.654 1.00 94.00 72 SER A C 1
ATOM 609 O O . SER A 1 72 ? 4.799 -13.081 -9.588 1.00 94.00 72 SER A O 1
ATOM 611 N N . LEU A 1 73 ? 6.595 -13.701 -10.771 1.00 94.69 73 LEU A N 1
ATOM 612 C CA . LEU A 1 73 ? 7.536 -13.600 -9.653 1.00 94.69 73 LEU A CA 1
ATOM 613 C C . LEU A 1 73 ? 8.136 -12.197 -9.497 1.00 94.69 73 LEU A C 1
ATOM 615 O O . LEU A 1 73 ? 8.863 -11.954 -8.534 1.00 94.69 73 LEU A O 1
ATOM 619 N N . ARG A 1 74 ? 7.861 -11.278 -10.431 1.00 94.19 74 ARG A N 1
ATOM 620 C CA . ARG A 1 74 ? 8.487 -9.945 -10.498 1.00 94.19 74 ARG A CA 1
ATOM 621 C C . ARG A 1 74 ? 7.481 -8.794 -10.567 1.00 94.19 74 ARG A C 1
ATOM 623 O O . ARG A 1 74 ? 7.818 -7.707 -11.029 1.00 94.19 74 ARG A O 1
ATOM 630 N N . LEU A 1 75 ? 6.251 -9.036 -10.116 1.00 94.31 75 LEU A N 1
ATOM 631 C CA . LEU A 1 75 ? 5.178 -8.042 -10.121 1.00 94.31 75 LEU A CA 1
ATOM 632 C C . LEU A 1 75 ? 5.025 -7.337 -8.772 1.00 94.31 75 LEU A C 1
ATOM 634 O O . LEU A 1 75 ? 5.077 -6.112 -8.711 1.00 94.31 75 LEU A O 1
ATOM 638 N N . VAL A 1 76 ? 4.812 -8.102 -7.699 1.00 94.62 76 VAL A N 1
ATOM 639 C CA . VAL A 1 76 ? 4.595 -7.535 -6.360 1.00 94.62 76 VAL A CA 1
ATOM 640 C C . VAL A 1 76 ? 5.905 -7.049 -5.760 1.00 94.62 76 VAL A C 1
ATOM 642 O O . VAL A 1 76 ? 6.974 -7.613 -6.018 1.00 94.62 76 VAL A O 1
ATOM 645 N N . PHE A 1 77 ? 5.827 -6.017 -4.924 1.00 93.44 77 PHE A N 1
ATOM 646 C CA . PHE A 1 77 ? 7.026 -5.473 -4.308 1.00 93.44 77 PHE A CA 1
ATOM 647 C C . PHE A 1 77 ? 7.605 -6.476 -3.288 1.00 93.44 77 PHE A C 1
ATOM 649 O O . PHE A 1 77 ? 6.868 -7.017 -2.458 1.00 93.44 77 PHE A O 1
ATOM 656 N N . PRO A 1 78 ? 8.919 -6.775 -3.318 1.00 93.12 78 P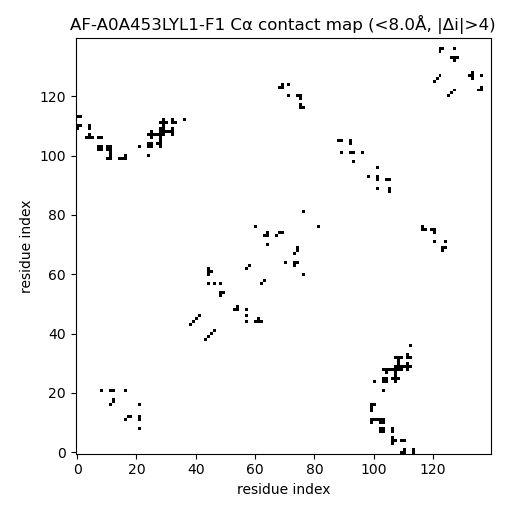RO A N 1
ATOM 657 C CA . PRO A 1 78 ? 9.494 -7.793 -2.449 1.00 93.12 78 PRO A CA 1
ATOM 658 C C . PRO A 1 78 ? 9.375 -7.384 -0.969 1.00 93.12 78 PRO A C 1
ATOM 660 O O . PRO A 1 78 ? 9.712 -6.246 -0.626 1.00 93.12 78 PRO A O 1
ATOM 663 N N . PRO A 1 79 ? 8.996 -8.301 -0.052 1.00 92.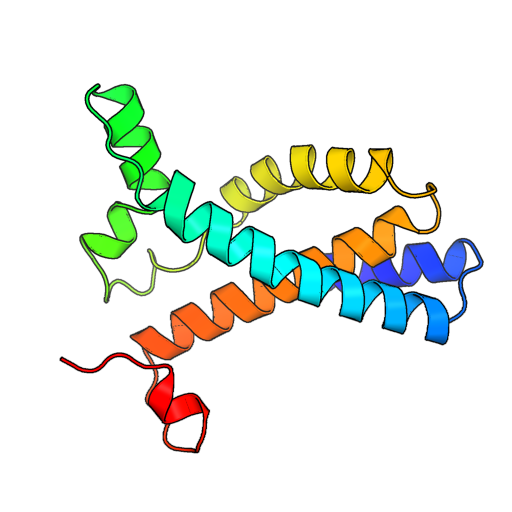00 79 PRO A N 1
ATOM 664 C CA . PRO A 1 79 ? 8.780 -7.962 1.356 1.00 92.00 79 PRO A CA 1
ATOM 665 C C . PRO A 1 79 ? 9.977 -7.297 2.046 1.00 92.00 79 PRO A C 1
ATOM 667 O O . PRO A 1 79 ? 9.792 -6.409 2.872 1.00 92.00 79 PRO A O 1
ATOM 670 N N . ALA A 1 80 ? 11.208 -7.680 1.695 1.00 91.94 80 ALA A N 1
ATOM 671 C CA . ALA A 1 80 ? 12.408 -7.045 2.239 1.00 91.94 80 ALA A CA 1
ATOM 672 C C . ALA A 1 80 ? 12.518 -5.566 1.826 1.00 91.94 80 ALA A C 1
ATOM 674 O O . ALA A 1 80 ? 12.810 -4.712 2.660 1.00 91.94 80 ALA A O 1
ATOM 675 N N . GLY A 1 81 ? 12.226 -5.253 0.558 1.00 90.75 81 GLY A N 1
ATOM 676 C CA . GLY A 1 81 ? 12.178 -3.875 0.071 1.00 90.75 81 GLY A CA 1
ATOM 677 C C . GLY A 1 81 ? 11.059 -3.085 0.745 1.00 90.75 81 GLY A C 1
ATOM 678 O O . GLY A 1 81 ? 11.291 -1.978 1.228 1.00 90.75 81 GLY A O 1
ATOM 679 N N . ALA A 1 82 ? 9.862 -3.674 0.846 1.00 92.81 82 ALA A N 1
ATOM 680 C CA . ALA A 1 82 ? 8.725 -3.053 1.525 1.00 92.81 82 ALA A CA 1
ATOM 681 C C . ALA A 1 82 ? 9.054 -2.725 2.991 1.00 92.81 82 ALA A C 1
ATOM 683 O O . ALA A 1 82 ? 8.781 -1.618 3.444 1.00 92.81 82 ALA A O 1
ATOM 684 N N . ALA A 1 83 ? 9.718 -3.638 3.712 1.00 93.31 83 ALA A N 1
ATOM 685 C CA . ALA A 1 83 ? 10.121 -3.431 5.103 1.00 93.31 83 ALA A CA 1
ATOM 686 C C . ALA A 1 83 ? 11.050 -2.218 5.285 1.00 93.31 83 ALA A C 1
ATOM 688 O O . ALA A 1 83 ? 10.883 -1.463 6.241 1.00 93.31 83 ALA A O 1
ATOM 689 N N . ILE A 1 84 ? 11.995 -2.002 4.361 1.00 92.62 84 ILE A N 1
ATOM 690 C CA . ILE A 1 84 ? 12.884 -0.829 4.383 1.00 92.62 84 ILE A CA 1
ATOM 691 C C . ILE A 1 84 ? 12.066 0.455 4.230 1.00 92.62 84 ILE A C 1
ATOM 693 O O . ILE A 1 84 ? 12.287 1.417 4.962 1.00 92.62 84 ILE A O 1
ATOM 697 N N . ILE A 1 85 ? 11.094 0.457 3.316 1.00 89.88 85 ILE A N 1
ATOM 698 C CA . ILE A 1 85 ? 10.222 1.607 3.059 1.00 89.88 85 ILE A CA 1
ATOM 699 C C . ILE A 1 85 ? 9.250 1.846 4.227 1.00 89.88 85 ILE A C 1
ATOM 701 O O . ILE A 1 85 ? 8.950 2.992 4.551 1.00 89.88 85 ILE A O 1
ATOM 705 N N . CYS A 1 86 ? 8.811 0.805 4.938 1.00 94.00 86 CYS A N 1
ATOM 706 C CA . CYS A 1 86 ? 7.949 0.945 6.113 1.00 94.00 86 CYS A CA 1
ATOM 707 C C . CYS A 1 86 ? 8.559 1.825 7.218 1.00 94.00 86 CYS A C 1
ATOM 709 O O . CYS A 1 86 ? 7.811 2.504 7.917 1.00 94.00 86 CYS A O 1
ATOM 711 N N . VAL A 1 87 ? 9.889 1.852 7.375 1.00 94.50 87 VAL A N 1
ATOM 712 C CA . VAL A 1 87 ? 10.565 2.627 8.431 1.00 94.50 87 VAL A CA 1
ATOM 713 C C . VAL A 1 87 ? 10.332 4.140 8.298 1.00 94.50 87 VAL A C 1
ATOM 715 O O . VAL A 1 87 ? 9.828 4.738 9.253 1.00 94.50 87 VAL A O 1
ATOM 718 N N . PRO A 1 88 ? 10.654 4.809 7.173 1.00 94.50 88 PRO A N 1
ATOM 719 C CA . PRO A 1 88 ? 10.363 6.232 7.028 1.00 94.50 88 PRO A CA 1
ATOM 720 C C . PRO A 1 88 ? 8.858 6.527 7.101 1.00 94.50 88 PRO A C 1
ATOM 722 O O . PRO A 1 88 ? 8.480 7.498 7.750 1.00 94.50 88 PRO A O 1
ATOM 725 N N . PHE A 1 89 ? 7.989 5.676 6.540 1.00 94.44 89 PHE A N 1
ATOM 726 C CA . PHE A 1 89 ? 6.536 5.877 6.645 1.00 94.44 89 PHE A CA 1
ATOM 727 C C . PHE A 1 89 ? 6.027 5.803 8.088 1.00 94.44 89 PHE A C 1
ATOM 729 O O . PHE A 1 89 ? 5.221 6.641 8.486 1.00 94.44 89 PHE A O 1
ATOM 736 N N . TRP A 1 90 ? 6.523 4.859 8.892 1.00 97.56 90 TRP A N 1
ATOM 737 C CA . TRP A 1 90 ? 6.195 4.790 10.316 1.00 97.56 90 TRP A CA 1
ATOM 738 C C . TRP A 1 90 ? 6.558 6.090 11.030 1.00 97.56 90 TRP A C 1
ATOM 740 O O . TRP A 1 90 ? 5.737 6.639 11.757 1.00 97.56 90 TRP A O 1
ATOM 750 N N . ASN A 1 91 ? 7.766 6.610 10.793 1.00 97.19 91 ASN A N 1
ATOM 751 C CA . ASN A 1 91 ? 8.228 7.847 11.422 1.00 97.19 91 ASN A CA 1
ATOM 752 C C . ASN A 1 91 ? 7.397 9.064 11.002 1.00 97.19 91 ASN A C 1
ATOM 754 O O . ASN A 1 91 ? 7.110 9.915 11.838 1.00 97.19 91 ASN A O 1
ATOM 758 N N . VAL A 1 92 ? 6.9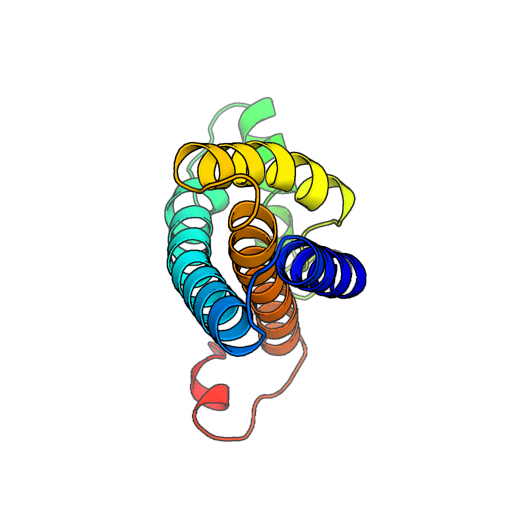61 9.130 9.741 1.00 96.00 92 VAL A N 1
ATOM 759 C CA . VAL A 1 92 ? 6.047 10.185 9.281 1.00 96.00 92 VAL A CA 1
ATOM 760 C C . VAL A 1 92 ? 4.710 10.101 10.017 1.00 96.00 92 VAL A C 1
ATOM 762 O O . VAL A 1 92 ? 4.242 11.111 10.531 1.00 96.00 92 VAL A O 1
ATOM 765 N N . VAL A 1 93 ? 4.107 8.914 10.136 1.00 97.44 93 VAL A N 1
ATOM 766 C CA . VAL A 1 93 ? 2.848 8.751 10.887 1.00 97.44 93 VAL A CA 1
ATOM 767 C C . VAL A 1 93 ? 3.044 9.110 12.363 1.00 97.44 93 VAL A C 1
ATOM 769 O O . VAL A 1 93 ? 2.250 9.868 12.915 1.00 97.44 93 VAL A O 1
ATOM 772 N N . ALA A 1 94 ? 4.123 8.625 12.982 1.00 97.56 94 ALA A N 1
ATOM 773 C CA . ALA A 1 94 ? 4.459 8.884 14.381 1.00 97.56 94 ALA A CA 1
ATOM 774 C C . ALA A 1 94 ? 4.739 10.364 14.676 1.00 97.56 94 ALA A C 1
ATOM 776 O O . ALA A 1 94 ? 4.536 10.816 15.797 1.00 97.56 94 ALA A O 1
ATOM 777 N N . PHE A 1 95 ? 5.196 11.126 13.681 1.00 97.81 95 PHE A N 1
ATOM 778 C CA . PHE A 1 95 ? 5.392 12.565 13.813 1.00 97.81 95 PHE A CA 1
ATOM 779 C C . PHE A 1 95 ? 4.061 13.323 13.947 1.00 97.81 95 PHE A C 1
ATOM 781 O O . PHE A 1 95 ? 3.987 14.307 14.679 1.00 97.81 95 PHE A O 1
ATOM 788 N N . PHE A 1 96 ? 3.004 12.862 13.271 1.00 97.00 96 PHE A N 1
ATOM 789 C CA . PHE A 1 96 ? 1.689 13.516 13.278 1.00 97.00 96 PHE A CA 1
ATOM 790 C C . PHE A 1 96 ? 0.697 12.930 14.292 1.00 97.00 96 PHE A C 1
ATOM 792 O O . PHE A 1 96 ? -0.326 13.556 14.568 1.00 97.00 96 PHE A O 1
ATOM 799 N N . ALA A 1 97 ? 0.957 11.738 14.829 1.00 97.50 97 ALA A N 1
ATOM 800 C CA . ALA A 1 97 ? 0.024 11.004 15.677 1.00 97.50 97 ALA A CA 1
ATOM 801 C C . ALA A 1 97 ? 0.606 10.685 17.059 1.00 97.50 97 ALA A C 1
ATOM 803 O O . ALA A 1 97 ? 1.814 10.605 17.257 1.00 97.50 97 ALA A O 1
ATOM 804 N N . SER A 1 98 ? -0.271 10.444 18.036 1.00 98.19 98 SER A N 1
ATOM 805 C CA . SER A 1 98 ? 0.162 9.957 19.347 1.00 98.19 98 SER A CA 1
ATOM 806 C C . SER A 1 98 ? 0.740 8.534 19.246 1.00 98.19 98 SER A C 1
ATOM 808 O O . SER A 1 98 ? 0.399 7.782 18.320 1.00 98.19 98 SER A O 1
ATOM 810 N N . PRO A 1 99 ? 1.541 8.093 20.233 1.00 98.12 99 PRO A N 1
ATOM 811 C CA . PRO A 1 99 ? 2.024 6.714 20.289 1.00 98.12 99 PRO A CA 1
ATOM 812 C C . PRO A 1 99 ? 0.910 5.653 20.284 1.00 98.12 99 PRO A C 1
ATOM 814 O O . PRO A 1 99 ? 1.133 4.553 19.789 1.00 98.12 99 PRO A O 1
ATOM 817 N N . SER A 1 100 ? -0.284 5.964 20.806 1.00 98.25 100 SER A N 1
ATOM 818 C CA . SER A 1 100 ? -1.436 5.047 20.830 1.00 98.25 100 SER A CA 1
ATOM 819 C C . SER A 1 100 ? -2.172 4.959 19.488 1.00 98.25 100 SER A C 1
ATOM 821 O O . SER A 1 100 ? -2.678 3.894 19.131 1.00 98.25 100 SER A O 1
ATOM 823 N N . THR A 1 101 ? -2.181 6.051 18.719 1.00 98.50 101 THR A N 1
ATOM 824 C CA . THR A 1 101 ? -2.866 6.173 17.421 1.00 98.50 101 THR A CA 1
ATOM 825 C C . THR A 1 101 ? -1.988 5.711 16.254 1.00 98.50 101 THR A C 1
ATOM 827 O O . THR A 1 101 ? -2.484 5.146 15.278 1.00 98.50 101 THR A O 1
ATOM 830 N N . THR A 1 102 ? -0.670 5.918 16.358 1.00 98.56 102 THR A N 1
ATOM 831 C CA . THR A 1 102 ? 0.318 5.581 15.317 1.00 98.56 102 THR A CA 1
ATOM 832 C C . THR A 1 102 ? 0.186 4.143 14.791 1.00 98.56 102 THR A C 1
ATOM 834 O O . THR A 1 102 ? 0.134 3.984 13.569 1.00 98.56 102 THR A O 1
ATOM 837 N N . PRO A 1 103 ? 0.076 3.095 15.642 1.00 98.69 103 PRO A N 1
ATOM 838 C CA . PRO A 1 103 ? -0.021 1.716 15.172 1.00 98.69 103 PRO A CA 1
ATOM 839 C C . PRO A 1 103 ? -1.235 1.489 14.268 1.00 98.69 103 PRO A C 1
ATOM 841 O O . PRO A 1 103 ? -1.079 0.921 13.191 1.00 98.69 103 PRO A O 1
ATOM 844 N N . ALA A 1 104 ? -2.423 1.963 14.657 1.00 98.69 104 ALA A N 1
ATOM 845 C CA . ALA A 1 104 ? -3.643 1.792 13.872 1.00 98.69 104 ALA A CA 1
ATOM 846 C C . ALA A 1 104 ? -3.625 2.581 12.554 1.00 98.69 104 ALA A C 1
ATOM 848 O O . ALA A 1 104 ? -4.005 2.035 11.520 1.00 98.69 104 ALA A O 1
ATOM 849 N N . LEU A 1 105 ? -3.140 3.827 12.554 1.00 98.69 105 LEU A N 1
ATOM 850 C CA . LEU A 1 105 ? -3.002 4.609 11.319 1.00 98.69 105 LEU A CA 1
ATOM 851 C C . LEU A 1 105 ? -2.034 3.949 10.333 1.00 98.69 105 LEU A C 1
ATOM 853 O O . LEU A 1 105 ? -2.360 3.769 9.157 1.00 98.69 105 LEU A O 1
ATOM 857 N N . PHE A 1 106 ? -0.862 3.538 10.821 1.00 98.69 106 PHE A N 1
ATOM 858 C CA . PHE A 1 106 ? 0.124 2.843 10.001 1.00 98.69 106 PHE A CA 1
ATOM 859 C C . PHE A 1 106 ? -0.410 1.494 9.502 1.00 98.69 106 PHE A C 1
ATOM 861 O O . PHE A 1 106 ? -0.228 1.153 8.336 1.00 98.69 106 PHE A O 1
ATOM 868 N N . ALA A 1 107 ? -1.110 0.738 10.352 1.00 98.75 107 ALA A N 1
ATOM 869 C CA . ALA A 1 107 ? -1.732 -0.528 9.978 1.00 98.75 107 ALA A CA 1
ATOM 870 C C . ALA A 1 107 ? -2.805 -0.362 8.897 1.00 98.75 107 ALA A C 1
ATOM 872 O O . ALA A 1 107 ? -2.870 -1.191 7.993 1.00 98.75 107 ALA A O 1
ATOM 873 N N . 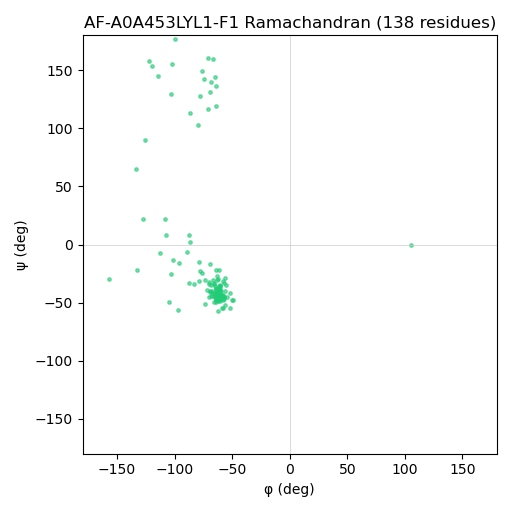GLY A 1 108 ? -3.600 0.712 8.946 1.00 98.69 108 GLY A N 1
ATOM 874 C CA . GLY A 1 108 ? -4.526 1.076 7.872 1.00 98.69 108 GLY A CA 1
ATOM 875 C C . GLY A 1 108 ? -3.802 1.334 6.550 1.00 98.69 108 GLY A C 1
ATOM 876 O O . GLY A 1 108 ? -4.175 0.772 5.524 1.00 98.69 108 GLY A O 1
ATOM 877 N N . GLY A 1 109 ? -2.713 2.106 6.577 1.00 98.50 109 GLY A N 1
ATOM 878 C CA . GLY A 1 109 ? -1.880 2.332 5.391 1.00 98.50 109 GLY A CA 1
ATOM 879 C C . GLY A 1 109 ? -1.261 1.041 4.838 1.00 98.50 109 GLY A C 1
ATOM 880 O O . GLY A 1 109 ? -1.331 0.777 3.641 1.00 98.50 109 GLY A O 1
ATOM 881 N N . LEU A 1 110 ? -0.721 0.188 5.714 1.00 98.56 110 LEU A N 1
ATOM 882 C CA . LEU A 1 110 ? -0.148 -1.110 5.347 1.00 98.56 110 LEU A CA 1
ATOM 883 C C . LEU A 1 110 ? -1.209 -2.084 4.806 1.00 98.56 110 LEU A C 1
ATOM 885 O O . LEU A 1 110 ? -0.914 -2.886 3.921 1.00 98.56 110 LEU A O 1
ATOM 889 N N . LEU A 1 111 ? -2.444 -2.019 5.312 1.00 98.75 111 LEU A N 1
ATOM 890 C CA . LEU A 1 111 ? -3.575 -2.761 4.759 1.00 98.75 111 LEU A CA 1
ATOM 891 C C . LEU A 1 111 ? -3.911 -2.274 3.346 1.00 98.75 111 LEU A C 1
ATOM 893 O O . LEU A 1 111 ? -4.066 -3.105 2.455 1.00 98.75 111 LEU A O 1
ATOM 897 N N . GLY A 1 112 ? -3.952 -0.954 3.134 1.00 98.50 112 GLY A N 1
ATOM 898 C CA . GLY A 1 112 ? -4.109 -0.354 1.808 1.00 98.50 112 GLY A CA 1
ATOM 899 C C . GLY A 1 112 ? -3.045 -0.853 0.829 1.00 98.50 112 GLY A C 1
ATOM 900 O O . GLY A 1 112 ? -3.385 -1.308 -0.258 1.00 98.50 112 GLY A O 1
ATOM 901 N N . TYR A 1 113 ? -1.782 -0.898 1.257 1.00 98.06 113 TYR A N 1
ATOM 902 C CA . TYR A 1 113 ? -0.683 -1.472 0.475 1.00 98.06 113 TYR A CA 1
ATOM 903 C C . TYR A 1 113 ? -0.917 -2.933 0.077 1.00 98.06 113 TYR A C 1
ATOM 905 O O . TYR A 1 113 ? -0.730 -3.291 -1.084 1.00 98.06 113 TYR A O 1
ATOM 913 N N . VAL A 1 114 ? -1.369 -3.782 1.005 1.00 98.31 114 VAL A N 1
ATOM 914 C CA . VAL A 1 114 ? -1.679 -5.185 0.686 1.00 98.31 114 VAL A CA 1
ATOM 915 C C . VAL A 1 114 ? -2.827 -5.284 -0.317 1.00 98.31 114 VAL A C 1
ATOM 917 O O . VAL A 1 114 ? -2.756 -6.084 -1.249 1.00 98.31 114 VAL A O 1
ATOM 920 N N . MET A 1 115 ? -3.873 -4.470 -0.147 1.00 98.00 115 MET A N 1
ATOM 921 C CA . MET A 1 115 ? -4.990 -4.406 -1.092 1.00 98.00 115 MET A CA 1
ATOM 922 C C . MET A 1 115 ? -4.515 -3.981 -2.483 1.00 98.00 115 MET A C 1
ATOM 924 O O . MET A 1 115 ? -4.912 -4.602 -3.468 1.00 98.00 115 MET A O 1
ATOM 928 N N . TYR A 1 116 ? -3.642 -2.977 -2.556 1.00 97.06 116 TYR A N 1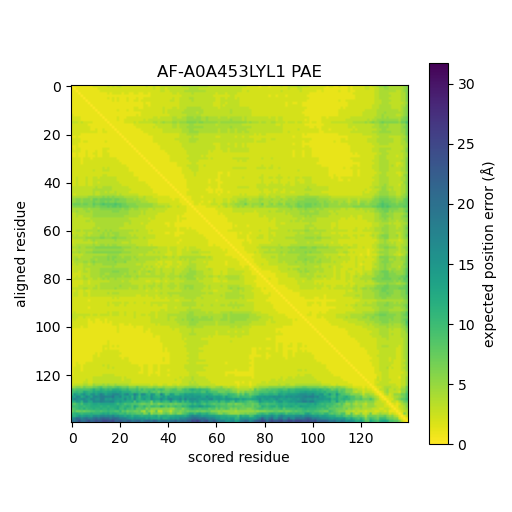
ATOM 929 C CA . TYR A 1 116 ? -3.015 -2.518 -3.789 1.00 97.06 116 TYR A CA 1
ATOM 930 C C . TYR A 1 116 ? -2.213 -3.638 -4.469 1.00 97.06 116 TYR A C 1
ATOM 932 O O . TYR A 1 116 ? -2.521 -3.975 -5.609 1.00 97.06 116 TYR A O 1
ATOM 940 N N . ASP A 1 117 ? -1.265 -4.280 -3.777 1.00 96.44 117 ASP A N 1
ATOM 941 C CA . ASP A 1 117 ? -0.397 -5.312 -4.375 1.00 96.44 117 ASP A CA 1
ATOM 942 C C . ASP A 1 117 ? -1.216 -6.511 -4.884 1.00 96.44 117 ASP A C 1
ATOM 944 O O . ASP A 1 117 ? -0.982 -7.022 -5.982 1.00 96.44 117 ASP A O 1
ATOM 948 N N . CYS A 1 118 ? -2.222 -6.945 -4.116 1.00 96.44 118 CYS A N 1
ATOM 949 C CA . CYS A 1 118 ? -3.124 -8.015 -4.536 1.00 96.44 118 CYS A CA 1
ATOM 950 C C . CYS A 1 118 ? -3.988 -7.607 -5.737 1.00 96.44 118 CYS A C 1
ATOM 952 O O . CYS A 1 118 ? -4.165 -8.406 -6.659 1.00 96.44 118 CYS A O 1
ATOM 954 N N . THR A 1 119 ? -4.511 -6.377 -5.744 1.00 95.38 119 THR A N 1
ATOM 955 C CA . THR A 1 119 ? -5.313 -5.852 -6.859 1.00 95.38 119 THR A CA 1
ATOM 956 C C . THR A 1 119 ? -4.462 -5.749 -8.117 1.00 95.38 119 THR A C 1
ATOM 958 O O . THR A 1 119 ? -4.850 -6.265 -9.159 1.00 95.38 119 THR A O 1
ATOM 961 N N . HIS A 1 120 ? -3.270 -5.169 -8.011 1.00 95.19 120 HIS A N 1
ATOM 962 C CA . HIS A 1 120 ? -2.321 -5.036 -9.106 1.00 95.19 120 HIS A CA 1
ATOM 963 C C . HIS A 1 120 ? -1.957 -6.404 -9.699 1.00 95.19 120 HIS A C 1
ATOM 965 O O . HIS A 1 120 ? -2.080 -6.614 -10.907 1.00 95.19 120 HIS A O 1
ATOM 971 N N . TYR A 1 121 ? -1.626 -7.384 -8.854 1.00 95.50 121 TYR A N 1
ATOM 972 C CA . TYR A 1 121 ? -1.347 -8.744 -9.312 1.00 95.50 121 TYR A CA 1
ATOM 973 C C . TYR A 1 121 ? -2.542 -9.374 -10.040 1.00 95.50 121 TYR A C 1
ATOM 975 O O . TYR A 1 121 ? -2.378 -9.983 -11.105 1.00 95.50 121 TYR A O 1
ATOM 983 N N . TYR A 1 122 ? -3.747 -9.214 -9.485 1.00 94.38 122 TYR A N 1
ATOM 984 C CA . TYR A 1 122 ? -4.978 -9.729 -10.077 1.00 94.38 122 TYR A CA 1
ATOM 985 C C . TYR A 1 122 ? -5.310 -9.058 -11.415 1.00 94.38 122 TYR A C 1
ATOM 987 O O . TYR A 1 122 ? -5.772 -9.735 -12.330 1.00 94.38 122 TYR A O 1
ATOM 995 N N . LEU A 1 123 ? -5.031 -7.765 -11.586 1.00 93.44 123 LEU A N 1
ATOM 996 C CA . LEU A 1 123 ? -5.251 -7.078 -12.861 1.00 93.44 123 LEU A CA 1
ATOM 997 C C . LEU A 1 123 ? -4.335 -7.611 -13.970 1.00 93.44 123 LEU A C 1
ATOM 999 O O . LEU A 1 123 ? -4.781 -7.729 -15.111 1.00 93.44 123 LEU A O 1
ATOM 1003 N N . HIS A 1 124 ? -3.109 -8.032 -13.652 1.00 92.25 124 HIS A N 1
ATOM 1004 C CA . HIS A 1 124 ? -2.223 -8.672 -14.631 1.00 92.25 124 HIS A CA 1
ATOM 1005 C C . HIS A 1 124 ? -2.655 -10.107 -14.959 1.00 92.25 124 HIS A C 1
ATOM 1007 O O . HIS A 1 124 ? -2.845 -10.447 -16.128 1.00 92.25 124 HIS A O 1
ATOM 1013 N N . HIS A 1 125 ? -2.870 -10.938 -13.938 1.00 92.88 125 HIS A N 1
ATOM 1014 C CA . HIS A 1 125 ? -2.993 -1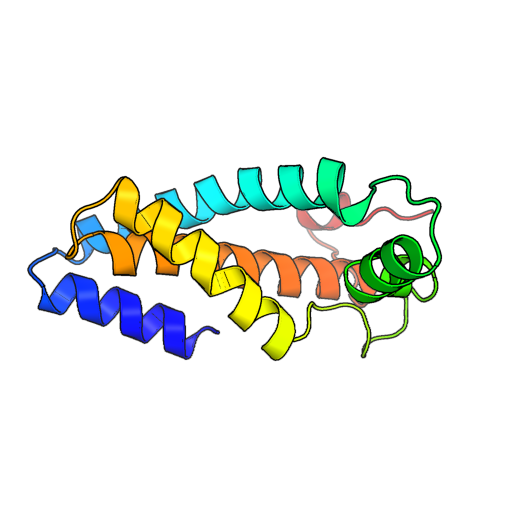2.393 -14.109 1.00 92.88 125 HIS A CA 1
ATOM 1015 C C . HIS A 1 125 ? -4.432 -12.925 -14.086 1.00 92.88 125 HIS A C 1
ATOM 1017 O O . HIS A 1 125 ? -4.675 -14.073 -14.448 1.00 92.88 125 HIS A O 1
ATOM 1023 N N . GLY A 1 126 ? -5.388 -12.114 -13.647 1.00 90.88 126 GLY A N 1
ATOM 1024 C CA . GLY A 1 126 ? -6.805 -12.449 -13.582 1.00 90.88 126 GLY A CA 1
ATOM 1025 C C . GLY A 1 126 ? -7.614 -11.883 -14.747 1.00 90.88 126 GLY A C 1
ATOM 1026 O O . GLY A 1 126 ? -7.122 -11.147 -15.607 1.00 90.88 126 GLY A O 1
ATOM 1027 N N . GLN A 1 127 ? -8.901 -12.220 -14.754 1.00 88.62 127 GLN A N 1
ATOM 1028 C CA . GLN A 1 127 ? -9.904 -11.666 -15.663 1.00 88.62 127 GLN A CA 1
ATOM 1029 C C . GLN A 1 127 ? -11.063 -11.109 -14.828 1.00 88.62 127 GLN A C 1
ATOM 1031 O O . GLN A 1 127 ? -11.989 -11.852 -14.491 1.00 88.62 127 GLN A O 1
ATOM 1036 N N . PRO A 1 128 ? -11.007 -9.823 -14.439 1.00 86.38 128 PRO A N 1
ATOM 1037 C CA . PRO A 1 128 ? -12.122 -9.188 -13.758 1.00 86.38 128 PRO A CA 1
ATOM 1038 C C . PRO A 1 128 ? -13.326 -9.140 -14.710 1.00 86.38 128 PRO A C 1
ATOM 1040 O O . PRO A 1 128 ? -13.246 -8.553 -15.785 1.00 86.38 128 PRO A O 1
ATOM 1043 N N . SER A 1 129 ? -14.429 -9.787 -14.335 1.00 82.81 129 SER A N 1
ATOM 1044 C CA . SER A 1 129 ? -15.612 -9.953 -15.197 1.00 82.81 129 SER A CA 1
ATOM 1045 C C . SER A 1 129 ? -16.851 -9.195 -14.720 1.00 82.81 129 SER A C 1
ATOM 1047 O O . SER A 1 129 ? -17.857 -9.165 -15.423 1.00 82.81 129 SER A O 1
ATOM 1049 N N . LYS A 1 130 ? -16.796 -8.588 -13.530 1.00 85.25 130 LYS A N 1
ATOM 1050 C CA . LYS A 1 130 ? -17.907 -7.847 -12.920 1.00 85.25 130 LYS A CA 1
ATOM 1051 C C . LYS A 1 130 ? -17.569 -6.368 -12.793 1.00 85.25 130 LYS A C 1
ATOM 1053 O O . LYS A 1 130 ? -16.428 -6.033 -12.474 1.00 85.25 130 LYS A O 1
ATOM 1058 N N . ASP A 1 131 ? -18.576 -5.517 -12.959 1.00 81.12 131 ASP A N 1
ATOM 1059 C CA . ASP A 1 131 ? -18.462 -4.086 -12.682 1.00 81.12 131 ASP A CA 1
ATOM 1060 C C . ASP A 1 131 ? -18.225 -3.820 -11.182 1.00 81.12 131 ASP A C 1
ATOM 1062 O O . ASP A 1 131 ? -18.780 -4.531 -10.335 1.00 81.12 131 ASP A O 1
ATOM 1066 N N . PRO A 1 132 ? -17.417 -2.802 -10.823 1.00 82.25 132 PRO A N 1
ATOM 1067 C CA . PRO A 1 132 ? -16.619 -1.946 -11.714 1.00 82.25 132 PRO A CA 1
ATOM 1068 C C . PRO A 1 132 ? -15.226 -2.528 -12.037 1.00 82.25 132 PRO A C 1
ATOM 1070 O O . PRO A 1 132 ? -14.411 -1.872 -12.679 1.00 82.25 132 PRO A O 1
ATOM 1073 N N . ALA A 1 133 ? -14.899 -3.724 -11.539 1.00 83.12 133 ALA A N 1
ATOM 1074 C CA . ALA A 1 133 ? -13.543 -4.272 -11.579 1.00 83.12 133 ALA A CA 1
ATOM 1075 C C . ALA A 1 133 ? -13.043 -4.580 -13.003 1.00 83.12 133 ALA A C 1
ATOM 1077 O O . ALA A 1 133 ? -11.846 -4.478 -13.264 1.00 83.12 133 ALA A O 1
ATOM 1078 N N . ASN A 1 134 ? -13.941 -4.926 -13.927 1.00 84.12 134 ASN A N 1
ATOM 1079 C CA . ASN A 1 134 ? -13.650 -5.063 -15.362 1.00 84.12 134 ASN A CA 1
ATOM 1080 C C . ASN A 1 134 ? -13.064 -3.781 -15.989 1.00 84.12 134 ASN A C 1
ATOM 1082 O O . ASN A 1 134 ? -12.202 -3.884 -16.855 1.00 84.12 134 ASN A O 1
ATOM 1086 N N . HIS A 1 135 ? -13.459 -2.591 -15.525 1.00 87.50 135 HIS A N 1
ATOM 1087 C CA . HIS A 1 135 ? -12.965 -1.305 -16.026 1.00 87.50 135 HIS A CA 1
ATOM 1088 C C . HIS A 1 135 ? -11.590 -0.919 -15.477 1.00 87.50 135 HIS A C 1
ATOM 1090 O O . HIS A 1 135 ? -10.941 -0.026 -16.014 1.00 87.50 135 HIS A O 1
ATOM 1096 N N . LEU A 1 136 ? -11.135 -1.579 -14.410 1.00 86.94 136 LEU A N 1
ATOM 1097 C CA . LEU A 1 136 ? -9.819 -1.324 -13.824 1.00 86.94 136 LEU A CA 1
ATOM 1098 C C . LEU A 1 136 ? -8.690 -1.985 -14.625 1.00 86.94 136 LEU A C 1
ATOM 1100 O O . LEU A 1 136 ? -7.540 -1.559 -14.530 1.00 86.94 136 LEU A O 1
ATOM 1104 N N . LYS A 1 137 ? -8.993 -3.029 -15.407 1.00 85.75 137 LYS A N 1
ATOM 1105 C CA . LYS A 1 137 ? -8.002 -3.701 -16.250 1.00 85.75 137 LYS A CA 1
ATOM 1106 C C . LYS A 1 137 ? -7.904 -2.985 -17.591 1.00 85.75 137 LYS A C 1
ATOM 1108 O O . LYS A 1 137 ? -8.825 -3.040 -18.401 1.00 85.75 137 LYS A O 1
ATOM 1113 N N . VAL A 1 138 ? -6.754 -2.371 -17.853 1.00 75.25 138 VAL A N 1
ATOM 1114 C CA . VAL A 1 138 ? -6.448 -1.841 -19.183 1.00 75.25 138 VAL A CA 1
ATOM 1115 C C . VAL A 1 138 ? -6.207 -3.032 -20.112 1.00 75.25 138 VAL A C 1
ATOM 1117 O O . VAL A 1 138 ? -5.304 -3.838 -19.888 1.00 75.25 138 VAL A O 1
ATOM 1120 N N . THR A 1 139 ? -7.062 -3.173 -21.119 1.00 69.62 139 THR A N 1
ATOM 1121 C CA . THR A 1 139 ? -6.892 -4.134 -22.214 1.00 69.62 139 THR A CA 1
ATOM 1122 C C . THR A 1 139 ? -6.414 -3.351 -23.434 1.00 69.62 139 THR A C 1
ATOM 1124 O O . THR A 1 139 ? -6.965 -2.289 -23.722 1.00 69.62 139 THR A O 1
ATOM 1127 N N . ASN A 1 140 ? -5.334 -3.817 -24.069 1.00 54.66 140 ASN A N 1
ATOM 1128 C CA . ASN A 1 140 ? -4.856 -3.273 -25.345 1.00 54.66 140 ASN A CA 1
ATOM 1129 C C . ASN A 1 140 ? -5.685 -3.824 -26.502 1.00 54.66 140 ASN A C 1
ATOM 1131 O O . ASN A 1 140 ? -6.066 -5.016 -26.414 1.00 54.66 140 ASN A O 1
#

Nearest PDB structures (foldseek):
  4zr0-assembly1_A  TM=9.411E-01  e=1.682E-07  Saccharomyces cerevisiae S288C
  4qvf-assembly1_A  TM=2.889E-01  e=8.286E+00  Homo sapiens

pLDDT: mean 95.04, std 5.81, range [54.66, 98.75]

Solvent-accessible surface area (backbone atoms only — not comparable to full-atom values): 7664 Å² total; per-residue (Å²): 109,68,71,56,29,53,51,24,40,53,47,16,42,75,62,71,44,51,72,70,56,43,50,53,32,24,53,50,14,28,54,52,27,56,56,49,52,53,47,42,49,62,62,60,54,62,51,91,63,88,47,74,67,51,43,50,52,43,32,73,75,34,44,48,26,75,75,38,71,83,41,84,89,50,63,60,82,54,67,71,60,51,56,60,54,47,53,62,53,47,52,56,45,45,72,79,36,54,85,48,50,25,36,15,32,48,22,11,26,54,48,31,49,52,53,47,46,53,49,56,51,40,54,66,77,50,78,60,83,49,88,72,54,38,77,71,42,88,76,134

InterPro domains:
  IPR014430 Sterol desaturase Scs7 [PTHR12863] (1-137)

Radius of gyration: 16.92 Å; Cα contacts (8 Å, |Δi|>4): 129; chains: 1; bounding box: 42×27×51 Å

Mean predicted aligned error: 3.43 Å